Protein AF-A0A382SAA7-F1 (afdb_monomer_lite)

Sequence (51 aa):
VSIFEKEISKYCNSKHAIGVSSGTDALLLALMAIDTKPGDEVITSAYSFFA

Structure (mmCIF, N/CA/C/O backbone):
data_AF-A0A382SAA7-F1
#
_entry.id   AF-A0A382SAA7-F1
#
loop_
_atom_site.group_PDB
_atom_site.id
_atom_site.type_symbol
_atom_site.label_atom_id
_atom_site.label_alt_id
_atom_site.label_comp_id
_atom_site.label_asym_id
_atom_site.label_entity_id
_atom_site.label_seq_id
_atom_site.pdbx_PDB_ins_code
_atom_site.Cartn_x
_atom_site.Cartn_y
_atom_site.Cartn_z
_atom_site.occupancy
_atom_site.B_iso_or_equiv
_atom_site.auth_seq_id
_atom_site.auth_comp_id
_atom_site.auth_asym_id
_atom_site.auth_atom_id
_atom_site.pdbx_PDB_model_num
ATOM 1 N N . VAL A 1 1 ? -6.300 5.018 19.041 1.00 60.72 1 VAL A N 1
ATOM 2 C CA . VAL A 1 1 ? -6.156 4.763 17.587 1.00 60.72 1 VAL A CA 1
ATOM 3 C C . VAL A 1 1 ? -7.120 5.628 16.773 1.00 60.72 1 VAL A C 1
ATOM 5 O O . VAL A 1 1 ? -6.643 6.422 15.977 1.00 60.72 1 VAL A O 1
ATOM 8 N N . SER A 1 2 ? -8.428 5.617 17.067 1.00 78.69 2 SER A N 1
ATOM 9 C CA . SER A 1 2 ? -9.459 6.330 16.280 1.00 78.69 2 SER A CA 1
ATOM 10 C C . SER A 1 2 ? -9.310 7.855 16.120 1.00 78.69 2 SER A C 1
ATOM 12 O O . SER A 1 2 ? -9.827 8.406 15.151 1.00 78.69 2 SER A O 1
ATOM 14 N N . ILE A 1 3 ? -8.641 8.564 17.039 1.00 96.19 3 ILE A N 1
ATOM 15 C CA . ILE A 1 3 ? -8.455 10.026 16.928 1.00 96.19 3 ILE A CA 1
ATOM 16 C C . ILE A 1 3 ? -7.508 10.363 15.773 1.00 96.19 3 ILE A C 1
ATOM 18 O O . ILE A 1 3 ? -7.877 11.154 14.911 1.00 96.19 3 ILE A O 1
ATOM 22 N N . PHE A 1 4 ? -6.343 9.713 15.713 1.00 95.94 4 PHE A N 1
ATOM 23 C CA . PHE A 1 4 ? -5.343 9.978 14.678 1.00 95.94 4 PHE A CA 1
ATOM 24 C C . PHE A 1 4 ? -5.891 9.684 13.276 1.00 95.94 4 PHE A C 1
ATOM 26 O O . PHE A 1 4 ? -5.794 10.515 12.382 1.00 95.94 4 PHE A O 1
ATOM 33 N N . GLU A 1 5 ? -6.570 8.551 13.091 1.00 97.75 5 GLU A N 1
ATOM 34 C CA . GLU A 1 5 ? -7.208 8.207 11.812 1.00 97.75 5 GLU A CA 1
ATOM 35 C C . GLU A 1 5 ? -8.301 9.216 11.416 1.00 97.75 5 GLU A C 1
ATOM 37 O O . GLU A 1 5 ? -8.440 9.596 10.249 1.00 97.75 5 GLU A O 1
ATOM 42 N N . LYS A 1 6 ? -9.070 9.721 12.387 1.00 97.81 6 LYS A N 1
ATOM 43 C CA . LYS A 1 6 ? -10.079 10.758 12.137 1.00 97.81 6 LYS A CA 1
ATOM 44 C C . LYS A 1 6 ? -9.450 12.095 11.743 1.00 97.81 6 LYS A C 1
ATOM 46 O O . LYS A 1 6 ? -10.028 12.826 10.944 1.00 97.81 6 LYS A O 1
ATOM 51 N N . GLU A 1 7 ? -8.298 12.438 12.303 1.00 98.00 7 GLU A N 1
ATOM 52 C CA . GLU A 1 7 ? -7.563 13.649 11.938 1.00 98.00 7 GLU A CA 1
ATOM 53 C C . GLU A 1 7 ? -6.914 13.516 10.560 1.00 98.00 7 GLU A C 1
ATOM 55 O O . GLU A 1 7 ? -7.077 14.415 9.739 1.00 98.00 7 GLU A O 1
ATOM 60 N N . ILE A 1 8 ? -6.283 12.377 10.259 1.00 97.69 8 ILE A N 1
ATOM 61 C CA . ILE A 1 8 ? -5.686 12.108 8.944 1.00 97.69 8 ILE A CA 1
ATOM 62 C C . ILE A 1 8 ? -6.739 12.092 7.836 1.00 97.69 8 ILE A C 1
ATOM 64 O O . ILE A 1 8 ? -6.529 12.715 6.800 1.00 97.69 8 ILE A O 1
ATOM 68 N N . SER A 1 9 ? -7.886 11.440 8.041 1.00 97.94 9 SER A N 1
ATOM 69 C CA . SER A 1 9 ? -8.953 11.437 7.025 1.00 97.94 9 SER A CA 1
ATOM 70 C C . SER A 1 9 ? -9.465 12.846 6.720 1.00 97.94 9 SER A C 1
ATOM 72 O O . SER A 1 9 ? -9.637 13.204 5.556 1.00 97.94 9 SER A O 1
ATOM 74 N N . LYS A 1 10 ? -9.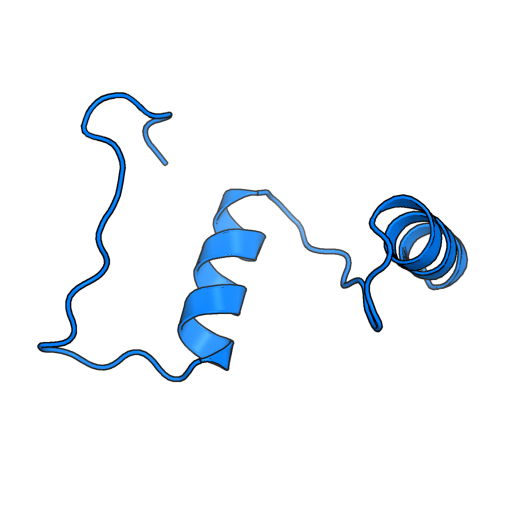619 13.692 7.747 1.00 98.06 10 LYS A N 1
ATOM 75 C CA . LYS A 1 10 ? -9.948 15.112 7.560 1.00 98.06 10 LYS A CA 1
ATOM 76 C C . LYS A 1 10 ? -8.837 15.876 6.842 1.00 98.06 10 LYS A C 1
ATOM 78 O O . LYS A 1 10 ? -9.136 16.643 5.935 1.00 98.06 10 LYS A O 1
ATOM 83 N N . TYR A 1 11 ? -7.582 15.674 7.239 1.00 98.25 11 TYR A N 1
ATOM 84 C CA . TYR A 1 11 ? -6.424 16.354 6.656 1.00 98.25 11 TYR A CA 1
ATOM 85 C C . TYR A 1 11 ? -6.244 16.016 5.168 1.00 98.25 11 TYR A C 1
ATOM 87 O O . TYR A 1 11 ? -6.062 16.914 4.351 1.00 98.25 11 TYR A O 1
ATOM 95 N N . CYS A 1 12 ? -6.367 14.738 4.803 1.00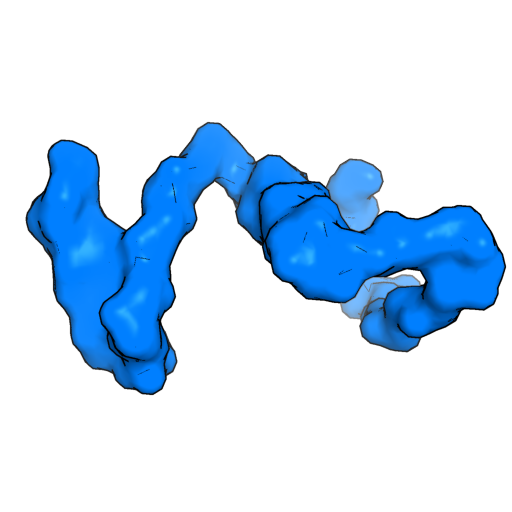 97.94 12 CYS A N 1
ATOM 96 C CA . CYS A 1 12 ? -6.233 14.255 3.427 1.00 97.94 12 CYS A CA 1
ATOM 97 C C . CYS A 1 12 ? -7.510 14.415 2.5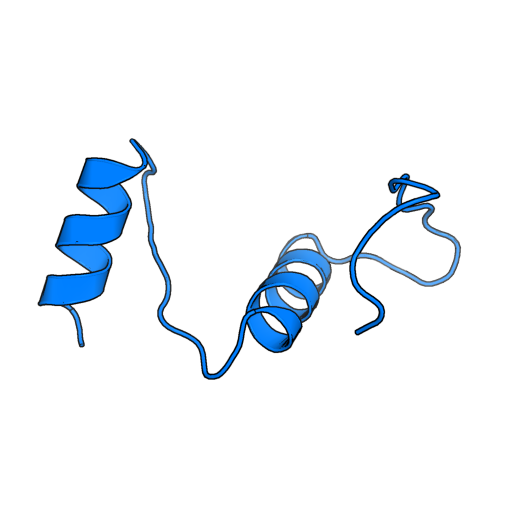83 1.00 97.94 12 CYS A C 1
ATOM 99 O O . CYS A 1 12 ? -7.513 14.015 1.421 1.00 97.94 12 CYS A O 1
ATOM 101 N N . ASN A 1 13 ? -8.599 14.948 3.152 1.00 98.06 13 ASN A N 1
ATOM 102 C CA . ASN A 1 13 ? -9.924 15.003 2.524 1.00 98.06 13 ASN A CA 1
ATOM 103 C C . ASN A 1 13 ? -10.403 13.631 1.994 1.00 98.06 13 ASN A C 1
ATOM 105 O O . ASN A 1 13 ? -10.952 13.515 0.896 1.00 98.06 13 ASN A O 1
ATOM 109 N N . SER A 1 14 ? -10.172 12.570 2.772 1.00 97.69 14 SER A N 1
ATOM 110 C CA . SER A 1 14 ? -10.593 11.205 2.455 1.00 97.69 14 SER A CA 1
ATOM 111 C C . SER A 1 14 ? -11.766 10.767 3.336 1.00 97.69 14 SER A C 1
ATOM 113 O O . SER A 1 14 ? -11.973 11.262 4.443 1.00 97.69 14 SER A O 1
ATOM 115 N N . LYS A 1 15 ? -12.551 9.791 2.861 1.00 97.62 15 LYS A N 1
ATOM 116 C CA . LYS A 1 15 ? -13.649 9.209 3.658 1.00 97.62 15 LYS A CA 1
ATOM 117 C C . LYS A 1 15 ? -13.139 8.408 4.862 1.00 97.62 15 LYS A C 1
ATOM 119 O O . LYS A 1 15 ? -13.812 8.349 5.887 1.00 97.62 15 LYS A O 1
ATOM 124 N N . HIS A 1 16 ? -11.967 7.788 4.723 1.00 96.50 16 HIS A N 1
ATOM 125 C CA . HIS A 1 16 ? -11.372 6.890 5.710 1.00 96.50 16 HIS A CA 1
ATOM 126 C C . HIS A 1 16 ? -9.852 7.077 5.771 1.00 96.50 16 HIS A C 1
ATOM 128 O O . HIS A 1 16 ? -9.225 7.461 4.781 1.00 96.50 16 HIS A O 1
ATOM 134 N N . ALA A 1 17 ? -9.272 6.759 6.924 1.00 97.06 17 ALA A N 1
ATOM 135 C CA . ALA A 1 17 ? -7.844 6.537 7.109 1.00 97.06 17 ALA A CA 1
ATOM 136 C C . ALA A 1 17 ? -7.670 5.304 8.002 1.00 97.06 17 ALA A C 1
ATOM 138 O O . ALA A 1 17 ? -8.504 5.068 8.876 1.00 97.06 17 ALA A O 1
ATOM 139 N N . ILE A 1 18 ? -6.621 4.523 7.754 1.00 96.75 18 ILE A N 1
ATOM 140 C CA . ILE A 1 18 ? -6.344 3.267 8.457 1.00 96.75 18 ILE A CA 1
ATOM 141 C C . ILE A 1 18 ? -4.884 3.303 8.901 1.00 96.75 18 ILE A C 1
ATOM 143 O O . ILE A 1 18 ? -3.986 3.447 8.073 1.00 96.75 18 ILE A O 1
ATOM 147 N N . GLY A 1 19 ? -4.655 3.213 10.208 1.00 96.00 19 GLY A N 1
ATOM 148 C CA . GLY A 1 19 ? -3.327 3.119 10.796 1.00 96.00 19 GLY A CA 1
ATOM 149 C C . GLY A 1 19 ? -2.720 1.739 10.558 1.00 96.00 19 GLY A C 1
ATOM 150 O O . GLY A 1 19 ? -3.351 0.721 10.834 1.00 96.00 19 GLY A O 1
ATOM 151 N N . VAL A 1 20 ? -1.483 1.708 10.068 1.00 96.31 20 VAL A N 1
ATOM 152 C CA . VAL A 1 20 ? -0.726 0.482 9.773 1.00 96.31 20 VAL A CA 1
ATOM 153 C C . VAL A 1 20 ? 0.696 0.591 10.327 1.00 96.31 20 VAL A C 1
ATOM 155 O O . VAL A 1 20 ? 1.123 1.667 10.748 1.00 96.31 20 VAL A O 1
ATOM 158 N N . SER A 1 21 ? 1.433 -0.519 10.346 1.00 96.19 21 SER A N 1
ATOM 159 C CA . SER A 1 21 ? 2.780 -0.601 10.927 1.00 96.19 21 SER A CA 1
ATOM 160 C C . SER A 1 21 ? 3.863 0.125 10.126 1.00 96.19 21 SER A C 1
ATOM 162 O O . SER A 1 21 ? 4.846 0.567 10.719 1.00 96.19 21 SER A O 1
ATOM 164 N N . SER A 1 22 ? 3.711 0.266 8.806 1.00 96.25 22 SER A N 1
ATOM 165 C CA . SER A 1 22 ? 4.701 0.915 7.938 1.00 96.25 22 SER A CA 1
ATOM 166 C C . SER A 1 22 ? 4.094 1.420 6.621 1.00 96.25 22 SER A C 1
ATOM 168 O O . SER A 1 22 ? 2.974 1.061 6.256 1.00 96.25 22 SER A O 1
ATOM 170 N N . GLY A 1 23 ? 4.849 2.232 5.872 1.00 94.62 23 GLY A N 1
ATOM 171 C CA . GLY A 1 23 ? 4.465 2.633 4.512 1.00 94.62 23 GLY A CA 1
ATOM 172 C C . GLY A 1 23 ? 4.429 1.461 3.522 1.00 94.62 23 GLY A C 1
ATOM 173 O O . GLY A 1 23 ? 3.574 1.440 2.640 1.00 94.62 23 GLY A O 1
ATOM 174 N N . THR A 1 24 ? 5.292 0.455 3.698 1.00 95.81 24 THR A N 1
ATOM 175 C CA . THR A 1 24 ? 5.282 -0.768 2.877 1.00 95.81 24 THR A CA 1
ATOM 176 C C . THR A 1 24 ? 4.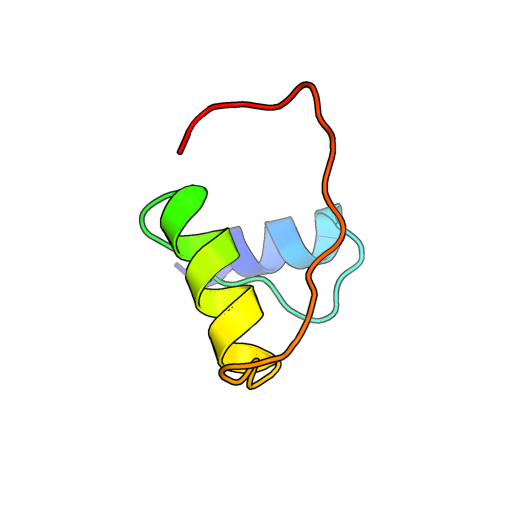003 -1.571 3.106 1.00 95.81 24 THR A C 1
ATOM 178 O O . THR A 1 24 ? 3.353 -1.970 2.142 1.00 95.81 24 THR A O 1
ATOM 181 N N . ASP A 1 25 ? 3.575 -1.720 4.365 1.00 96.38 25 ASP A N 1
ATOM 182 C CA . ASP A 1 25 ? 2.306 -2.386 4.690 1.00 96.38 25 ASP A CA 1
ATOM 183 C C . ASP A 1 25 ? 1.106 -1.610 4.138 1.00 96.38 25 ASP A C 1
ATOM 185 O O . ASP A 1 25 ? 0.143 -2.219 3.680 1.00 96.38 25 ASP A O 1
ATOM 189 N N . ALA A 1 26 ? 1.166 -0.271 4.134 1.00 96.94 26 ALA A N 1
ATOM 190 C CA . ALA A 1 26 ? 0.117 0.562 3.546 1.00 96.94 26 ALA A CA 1
ATOM 191 C C . ALA A 1 26 ? -0.068 0.268 2.049 1.00 96.94 26 ALA A C 1
ATOM 193 O O . ALA A 1 26 ? -1.200 0.102 1.593 1.00 96.94 26 ALA A O 1
ATOM 194 N N . LEU A 1 27 ? 1.034 0.180 1.293 1.00 95.88 27 LEU A N 1
ATOM 195 C CA . LEU A 1 27 ? 1.000 -0.133 -0.138 1.00 95.88 27 LEU A CA 1
ATOM 196 C C . LEU A 1 27 ? 0.515 -1.564 -0.388 1.00 95.88 27 LEU A C 1
ATOM 198 O O . LEU A 1 27 ? -0.352 -1.774 -1.235 1.00 95.88 27 LEU A O 1
ATOM 202 N N . LEU A 1 28 ? 1.016 -2.536 0.378 1.00 95.50 28 LEU A N 1
ATOM 203 C CA . LEU A 1 28 ? 0.596 -3.932 0.260 1.00 95.50 28 LEU A CA 1
ATOM 204 C C . LEU A 1 28 ? -0.904 -4.096 0.543 1.00 95.50 28 LEU A C 1
ATOM 206 O O . LEU A 1 28 ? -1.618 -4.698 -0.257 1.00 95.50 28 LEU A O 1
ATOM 210 N N . LEU A 1 29 ? -1.402 -3.518 1.640 1.00 97.19 29 LEU A N 1
ATOM 211 C CA . LEU A 1 29 ? -2.821 -3.575 1.992 1.00 97.19 29 LEU A CA 1
ATOM 212 C C . LEU A 1 29 ? -3.700 -2.878 0.954 1.00 97.19 29 LEU A C 1
ATOM 214 O O . LEU A 1 29 ? -4.787 -3.372 0.666 1.00 97.19 29 LEU A O 1
ATOM 218 N N . ALA A 1 30 ? -3.245 -1.767 0.368 1.00 96.94 30 ALA A N 1
ATOM 219 C CA . ALA A 1 30 ? -3.977 -1.100 -0.703 1.00 96.94 30 ALA A CA 1
ATOM 220 C C . ALA A 1 30 ? -4.128 -2.002 -1.940 1.00 96.94 30 ALA A C 1
ATOM 222 O O . ALA A 1 30 ? -5.234 -2.113 -2.466 1.00 96.94 30 ALA A O 1
ATOM 223 N N . LEU A 1 31 ? -3.058 -2.691 -2.358 1.00 96.88 31 LEU A N 1
ATOM 224 C CA . LEU A 1 31 ? -3.091 -3.640 -3.481 1.00 96.88 31 LEU A CA 1
ATOM 225 C C . LEU A 1 31 ? -3.980 -4.859 -3.186 1.00 96.88 31 LEU A C 1
ATOM 227 O O . LEU A 1 31 ? -4.761 -5.284 -4.035 1.00 96.88 31 LEU A O 1
ATOM 231 N N . MET A 1 32 ? -3.931 -5.383 -1.958 1.00 96.88 32 MET A N 1
ATOM 232 C CA . MET A 1 32 ? -4.834 -6.454 -1.520 1.00 96.88 32 MET A CA 1
ATOM 233 C C . MET A 1 32 ? -6.299 -6.000 -1.507 1.00 96.88 32 MET A C 1
ATOM 235 O O . MET A 1 32 ? -7.182 -6.761 -1.892 1.00 96.88 32 MET A O 1
ATOM 239 N N . ALA A 1 33 ? -6.573 -4.765 -1.078 1.00 97.69 33 ALA A N 1
ATOM 240 C CA . ALA A 1 33 ? -7.929 -4.231 -0.980 1.00 97.69 33 ALA A CA 1
ATOM 241 C C . ALA A 1 33 ? -8.582 -3.987 -2.349 1.00 97.69 33 ALA A C 1
ATOM 243 O O . ALA A 1 33 ? -9.799 -4.120 -2.465 1.00 97.69 33 ALA A O 1
ATOM 244 N N . ILE A 1 34 ? -7.794 -3.651 -3.378 1.00 97.31 34 ILE A N 1
ATOM 245 C CA . ILE A 1 34 ? -8.271 -3.568 -4.771 1.00 97.31 34 ILE A CA 1
ATOM 246 C C . ILE A 1 34 ? -8.236 -4.924 -5.497 1.00 97.31 34 ILE A C 1
ATOM 248 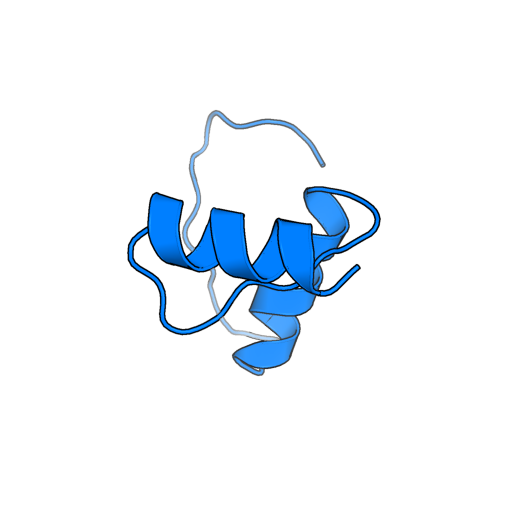O O . ILE A 1 34 ? -8.536 -4.982 -6.685 1.00 97.31 34 ILE A O 1
ATOM 252 N N . ASP A 1 35 ? -7.896 -5.996 -4.777 1.00 97.00 35 ASP A N 1
ATOM 253 C CA . ASP A 1 35 ? -7.884 -7.387 -5.231 1.00 97.00 35 ASP A CA 1
ATOM 254 C C . ASP A 1 35 ? -7.000 -7.664 -6.459 1.00 97.00 35 ASP A C 1
ATOM 256 O O . ASP A 1 35 ? -7.370 -8.443 -7.338 1.00 97.00 35 ASP A O 1
ATOM 260 N N . THR A 1 36 ? -5.813 -7.047 -6.512 1.00 97.38 36 THR A N 1
ATOM 261 C CA . THR A 1 36 ? -4.834 -7.271 -7.591 1.00 97.38 36 THR A CA 1
ATOM 262 C C . THR A 1 36 ? -4.467 -8.753 -7.720 1.00 97.38 36 THR A C 1
ATOM 264 O O . THR A 1 36 ? -4.193 -9.435 -6.726 1.00 97.38 36 THR A O 1
ATOM 267 N N . LYS A 1 37 ? -4.429 -9.262 -8.955 1.00 96.94 37 LYS A N 1
ATOM 268 C CA . LYS A 1 37 ? -4.187 -10.672 -9.281 1.00 96.94 37 LYS A CA 1
ATOM 269 C C . LYS A 1 37 ? -2.879 -10.890 -10.044 1.00 96.94 37 LYS A C 1
ATOM 271 O O . LYS A 1 37 ? -2.338 -9.968 -10.652 1.00 96.94 37 LYS A O 1
ATOM 276 N N . PRO A 1 38 ? -2.366 -12.136 -10.068 1.00 97.31 38 PRO A N 1
ATOM 277 C CA . PRO A 1 38 ? -1.298 -12.506 -10.987 1.00 97.31 38 PRO A CA 1
ATOM 278 C C . PRO A 1 38 ? -1.678 -12.177 -12.437 1.00 97.31 38 PRO A C 1
ATOM 280 O O . PRO A 1 38 ? -2.714 -12.629 -12.919 1.00 97.31 38 PRO A O 1
ATOM 283 N N . GLY A 1 39 ? -0.820 -11.421 -13.120 1.00 96.94 39 GLY A N 1
ATOM 284 C CA . GLY A 1 39 ? -1.056 -10.940 -14.484 1.00 96.94 39 GLY A CA 1
ATOM 285 C C . GLY A 1 39 ? -1.526 -9.485 -14.571 1.00 96.94 39 GLY A C 1
ATOM 286 O O . GLY A 1 39 ? -1.443 -8.916 -15.655 1.00 96.94 39 GLY A O 1
ATOM 287 N N . ASP A 1 40 ? -1.947 -8.870 -13.463 1.00 97.75 40 ASP A N 1
ATOM 288 C CA . ASP A 1 40 ? -2.260 -7.440 -13.430 1.00 97.75 40 ASP A CA 1
ATOM 289 C C . ASP A 1 40 ? -0.981 -6.593 -13.427 1.00 97.75 40 ASP A C 1
ATOM 291 O O . ASP A 1 40 ? 0.026 -6.941 -12.803 1.00 97.75 40 ASP A O 1
ATOM 295 N N . GLU A 1 41 ? -1.038 -5.441 -14.094 1.00 96.81 41 GLU A N 1
ATOM 296 C CA . GLU A 1 41 ? 0.075 -4.496 -14.175 1.00 96.81 41 GLU A CA 1
ATOM 297 C C . GLU A 1 41 ? -0.162 -3.279 -13.274 1.00 96.81 41 GLU A C 1
ATOM 299 O O . GLU A 1 41 ? -1.226 -2.658 -13.292 1.00 96.81 41 GLU A O 1
ATOM 304 N N . VAL A 1 42 ? 0.867 -2.897 -12.511 1.00 95.38 42 VAL A N 1
ATOM 305 C CA . VAL A 1 42 ? 0.872 -1.689 -11.676 1.00 95.38 42 VAL A CA 1
ATOM 306 C C . VAL A 1 42 ? 1.955 -0.746 -12.190 1.00 95.38 42 VAL A C 1
ATOM 308 O O . VAL A 1 42 ? 3.149 -1.006 -12.042 1.00 95.38 42 VAL A O 1
ATOM 311 N N . ILE A 1 43 ? 1.542 0.366 -12.797 1.00 95.69 43 ILE A N 1
ATOM 312 C CA . ILE A 1 43 ? 2.467 1.392 -13.289 1.00 95.69 43 ILE A CA 1
ATOM 313 C C . ILE A 1 43 ? 3.047 2.161 -12.095 1.00 95.69 43 ILE A C 1
ATOM 315 O O . ILE A 1 43 ? 2.310 2.636 -11.232 1.00 95.69 43 ILE A O 1
ATOM 319 N N . THR A 1 44 ? 4.370 2.322 -12.064 1.00 93.75 44 THR A N 1
ATOM 320 C CA . THR A 1 44 ? 5.098 3.031 -10.999 1.00 93.75 44 THR A CA 1
ATOM 321 C C . THR A 1 44 ? 6.206 3.927 -11.566 1.00 93.75 44 THR A C 1
ATOM 323 O O . THR A 1 44 ? 6.465 3.933 -12.770 1.00 93.75 44 THR A O 1
ATOM 326 N N . SER A 1 45 ? 6.864 4.705 -10.702 1.00 94.00 45 SER A N 1
ATOM 327 C CA . SER A 1 45 ? 8.026 5.526 -11.061 1.00 94.00 45 SER A CA 1
ATOM 328 C C . SER A 1 45 ? 9.300 4.682 -11.124 1.00 94.00 45 SER A C 1
ATOM 330 O O . SER A 1 45 ? 9.594 3.929 -10.199 1.00 94.00 45 SER A O 1
ATOM 332 N N . ALA A 1 46 ? 10.110 4.884 -12.168 1.00 93.00 46 ALA A N 1
ATOM 333 C CA . ALA A 1 46 ? 11.442 4.281 -12.285 1.00 93.00 46 ALA A CA 1
ATOM 334 C C . ALA A 1 46 ? 12.456 4.844 -11.265 1.00 93.00 46 ALA A C 1
ATOM 336 O O . ALA A 1 46 ? 13.515 4.257 -11.055 1.00 93.00 46 ALA A O 1
ATOM 337 N N . TYR A 1 47 ? 12.135 5.976 -10.630 1.00 94.62 47 TYR A N 1
ATOM 338 C CA . TYR A 1 47 ? 12.900 6.565 -9.534 1.00 94.62 47 TYR A CA 1
ATOM 339 C C . TYR A 1 47 ? 11.986 6.741 -8.318 1.00 94.62 47 TYR A C 1
ATOM 341 O O . TYR A 1 47 ? 11.177 7.670 -8.257 1.00 94.62 47 TYR A O 1
ATOM 349 N N . SER A 1 48 ? 12.076 5.799 -7.383 1.00 92.81 48 SER A N 1
ATOM 350 C CA . SER A 1 48 ? 11.313 5.753 -6.133 1.00 92.81 48 SER A CA 1
ATOM 351 C C . SER A 1 48 ? 12.143 5.051 -5.050 1.00 92.81 48 SER A C 1
ATOM 353 O O . SER A 1 48 ? 13.232 4.545 -5.325 1.00 92.81 48 SER A O 1
ATOM 355 N N . PHE A 1 49 ? 11.645 5.026 -3.815 1.00 90.88 49 PHE A N 1
ATOM 356 C CA . PHE A 1 49 ? 12.263 4.273 -2.725 1.00 90.88 49 PHE A CA 1
ATOM 357 C C . PHE A 1 49 ? 12.206 2.761 -3.006 1.00 90.88 49 PHE A C 1
ATOM 359 O O . PHE A 1 49 ? 11.178 2.260 -3.463 1.00 90.88 49 PHE A O 1
ATOM 366 N N . PHE A 1 50 ? 13.299 2.040 -2.733 1.00 69.56 50 PHE A N 1
ATOM 367 C CA . PHE A 1 50 ? 13.306 0.577 -2.775 1.00 69.56 50 PHE A CA 1
ATOM 368 C C . PHE A 1 50 ? 12.642 0.065 -1.490 1.00 69.56 50 PHE A C 1
ATOM 370 O O . PHE A 1 50 ? 13.094 0.395 -0.396 1.00 69.56 50 PHE A O 1
ATOM 377 N N . ALA A 1 51 ? 11.544 -0.673 -1.619 1.00 56.09 51 ALA A N 1
ATOM 378 C CA . ALA A 1 51 ? 10.829 -1.273 -0.495 1.00 56.09 51 ALA A CA 1
ATOM 379 C C . ALA A 1 51 ? 11.049 -2.785 -0.480 1.00 56.09 51 ALA A C 1
ATOM 381 O O . ALA A 1 51 ? 11.047 -3.378 -1.583 1.00 56.09 51 ALA A O 1
#

Organism: NCBI:txid408172

Foldseek 3Di:
DVVVFVVVCVVVVHPTGDDDDDPVVVVVVVCVVVPDDPPDDDDDDPDDDDD

InterPro domains:
  IPR000653 DegT/DnrJ/EryC1/StrS aminotransferase [PF01041] (3-51)
  IPR000653 DegT/DnrJ/EryC1/StrS aminotransferase [PTHR30244] (4-51)
  IPR015421 Pyridoxal phosphate-dependent transferase, major domain [G3DSA:3.40.640.10] (1-51)
  IPR015424 Pyridoxal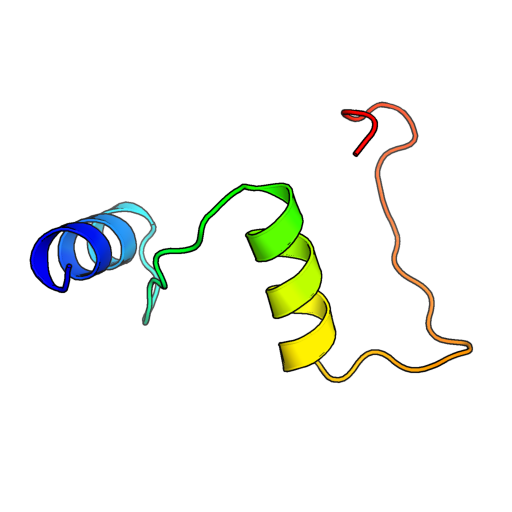 phosphate-dependent transferase [SSF53383] (2-51)

Secondary structure (DSSP, 8-state):
-HHHHHHHHHHTT-S-----S-HHHHHHHHHHHTT--TT------SSS---

Radius of gyration: 13.52 Å; chains: 1; bounding box: 27×29×32 Å

pLDDT: mean 94.07, std 8.59, range [56.09, 98.25]